Protein AF-A0A2P2L8S1-F1 (afdb_monomer_lite)

Organism: Rhizophora mucronata (NCBI:txid61149)

Structure (mmCIF, N/CA/C/O backbone):
data_AF-A0A2P2L8S1-F1
#
_entry.id   AF-A0A2P2L8S1-F1
#
loop_
_atom_site.group_PDB
_atom_site.id
_atom_site.type_symbol
_atom_site.label_atom_id
_atom_site.label_alt_id
_atom_site.label_comp_id
_atom_site.label_asym_id
_atom_site.label_entity_id
_atom_site.label_seq_id
_atom_site.pdbx_PDB_ins_code
_atom_site.Cartn_x
_atom_site.Cartn_y
_atom_site.Cartn_z
_atom_site.occupancy
_atom_site.B_iso_or_equiv
_atom_site.auth_seq_id
_atom_site.auth_comp_id
_atom_site.auth_asym_id
_atom_site.auth_atom_id
_atom_site.pdbx_PDB_model_num
ATOM 1 N N . MET A 1 1 ? 8.562 7.965 -19.355 1.00 32.50 1 MET A N 1
ATOM 2 C CA . MET A 1 1 ? 9.094 7.415 -20.628 1.00 32.50 1 MET A CA 1
ATOM 3 C C . MET A 1 1 ? 8.049 6.482 -21.196 1.00 32.50 1 MET A C 1
ATOM 5 O O . MET A 1 1 ? 7.542 5.664 -20.446 1.00 32.50 1 MET A O 1
ATOM 9 N N . TRP A 1 2 ? 7.734 6.642 -22.479 1.00 36.78 2 TRP A N 1
ATOM 10 C CA . TRP A 1 2 ? 6.779 5.822 -23.216 1.00 36.78 2 TRP A CA 1
ATOM 11 C C . TRP A 1 2 ? 7.364 4.441 -23.513 1.00 36.78 2 TRP A C 1
ATOM 13 O O . TRP A 1 2 ? 8.431 4.351 -24.117 1.00 36.78 2 TRP A O 1
ATOM 23 N N . PHE A 1 3 ? 6.623 3.393 -23.164 1.00 35.06 3 PHE A N 1
ATOM 24 C CA . PHE A 1 3 ? 6.604 2.150 -23.925 1.00 35.06 3 PHE A CA 1
ATOM 25 C C . PHE A 1 3 ? 5.138 1.809 -24.165 1.00 35.06 3 PHE A C 1
ATOM 27 O O . PHE A 1 3 ? 4.432 1.361 -23.266 1.00 35.06 3 PHE A O 1
ATOM 34 N N . SER A 1 4 ? 4.666 2.083 -25.381 1.00 38.22 4 SER A N 1
ATOM 35 C CA . SER A 1 4 ? 3.450 1.451 -25.873 1.00 38.22 4 SER A CA 1
ATOM 36 C C . SER A 1 4 ? 3.806 -0.017 -26.084 1.00 38.22 4 SER A C 1
ATOM 38 O O . SER A 1 4 ? 4.554 -0.360 -27.000 1.00 38.22 4 SER A O 1
ATOM 40 N N . VAL A 1 5 ? 3.358 -0.871 -25.167 1.00 47.22 5 VAL A N 1
ATOM 41 C CA . VAL A 1 5 ? 3.318 -2.309 -25.422 1.00 47.22 5 VAL A CA 1
ATOM 42 C C . VAL A 1 5 ? 2.262 -2.483 -26.516 1.00 47.22 5 VAL A C 1
ATOM 44 O O . VAL A 1 5 ? 1.148 -1.984 -26.335 1.00 47.22 5 VAL A O 1
ATOM 47 N N . PRO A 1 6 ? 2.574 -3.108 -27.665 1.00 45.81 6 PRO A N 1
ATOM 48 C CA . PRO A 1 6 ? 1.556 -3.398 -28.665 1.00 45.81 6 PRO A CA 1
ATOM 49 C C . PRO A 1 6 ? 0.419 -4.165 -27.988 1.00 45.81 6 PRO A C 1
ATOM 51 O O . PRO A 1 6 ? 0.681 -5.025 -27.146 1.00 45.81 6 PRO A O 1
ATOM 54 N N . SER A 1 7 ? -0.821 -3.847 -28.350 1.00 52.84 7 SER A N 1
ATOM 55 C CA . SER A 1 7 ? -2.098 -4.310 -27.784 1.00 52.84 7 SER A CA 1
ATOM 56 C C . SER A 1 7 ? -2.383 -5.819 -27.931 1.00 52.84 7 SER A C 1
ATOM 58 O O . SER A 1 7 ? -3.519 -6.235 -28.142 1.00 52.84 7 SER A O 1
ATOM 60 N N . LEU A 1 8 ? -1.368 -6.670 -27.788 1.00 55.41 8 LEU A N 1
ATOM 61 C CA . LEU A 1 8 ? -1.456 -8.129 -27.854 1.00 55.41 8 LEU A CA 1
ATOM 62 C C . LEU A 1 8 ? -2.251 -8.744 -26.685 1.00 55.41 8 LEU A C 1
ATOM 64 O O . LEU A 1 8 ? -2.612 -9.913 -26.762 1.00 55.41 8 LEU A O 1
ATOM 68 N N . SER A 1 9 ? -2.537 -7.983 -25.623 1.00 62.72 9 SER A N 1
ATOM 69 C CA . SER A 1 9 ? -3.130 -8.485 -24.372 1.00 62.72 9 SER A CA 1
ATOM 70 C C . SER A 1 9 ? -4.364 -7.720 -23.867 1.00 62.72 9 SER A C 1
ATOM 72 O O . SER A 1 9 ? -4.846 -8.020 -22.780 1.00 62.72 9 SER A O 1
ATOM 74 N N . GLY A 1 10 ? -4.899 -6.744 -24.614 1.00 77.38 10 GLY A N 1
ATOM 75 C CA . GLY A 1 10 ? -6.064 -5.954 -24.169 1.00 77.38 10 GLY A CA 1
ATOM 76 C C . GLY A 1 10 ? -5.811 -5.074 -22.932 1.00 77.38 10 GLY A C 1
ATOM 77 O O . GLY A 1 10 ? -6.754 -4.577 -22.327 1.00 77.38 10 GLY A O 1
ATOM 78 N N . VAL A 1 11 ? -4.545 -4.892 -22.549 1.00 78.19 11 VAL A N 1
ATOM 79 C CA . VAL A 1 11 ? -4.124 -4.043 -21.431 1.00 78.19 11 VAL A CA 1
ATOM 80 C C . VAL A 1 11 ? -3.779 -2.654 -21.961 1.00 78.19 11 VAL A C 1
ATOM 82 O O . VAL A 1 11 ? -2.911 -2.521 -22.824 1.00 78.19 11 VAL A O 1
ATOM 85 N N . GLU A 1 12 ? -4.427 -1.623 -21.422 1.00 83.38 12 GLU A N 1
ATOM 86 C CA . GLU A 1 12 ? -4.138 -0.224 -21.749 1.00 83.38 12 GLU A CA 1
ATOM 87 C C . GLU A 1 12 ? -3.187 0.390 -20.707 1.00 83.38 12 GLU A C 1
ATOM 89 O O . GLU A 1 12 ? -3.549 0.494 -19.530 1.00 83.38 12 GLU A O 1
ATOM 94 N N . PRO A 1 13 ? -1.960 0.792 -21.093 1.00 84.62 13 PRO A N 1
ATOM 95 C CA . PRO A 1 13 ? -1.026 1.402 -20.161 1.00 84.62 13 PRO A CA 1
ATOM 96 C C . PRO A 1 13 ? -1.388 2.867 -19.896 1.00 84.62 13 PRO A C 1
ATOM 98 O O . PRO A 1 13 ? -1.634 3.641 -20.820 1.00 84.62 13 PRO A O 1
ATOM 101 N N . TRP A 1 14 ? -1.309 3.268 -18.629 1.00 88.88 14 TRP A N 1
ATOM 102 C CA . TRP A 1 14 ? -1.405 4.666 -18.213 1.00 88.88 14 TRP A CA 1
ATOM 103 C C . TRP A 1 14 ? -0.015 5.210 -17.889 1.00 88.88 14 TRP A C 1
ATOM 105 O O . TRP A 1 14 ? 0.827 4.517 -17.322 1.00 88.88 14 TRP A O 1
ATOM 115 N N . SER A 1 15 ? 0.259 6.451 -18.288 1.00 89.44 15 SER A N 1
ATOM 116 C CA . SER A 1 15 ? 1.558 7.096 -18.082 1.00 89.44 15 SER A CA 1
ATOM 117 C C . SER A 1 15 ? 1.378 8.543 -17.655 1.00 89.44 15 SER A C 1
ATOM 119 O O . SER A 1 15 ? 0.557 9.265 -18.213 1.00 89.44 15 SER A O 1
ATOM 121 N N . PHE A 1 16 ? 2.179 8.972 -16.685 1.00 94.25 16 PHE A N 1
ATOM 122 C CA . PHE A 1 16 ? 2.232 10.352 -16.214 1.00 94.25 16 PHE A CA 1
ATOM 123 C C . PHE A 1 16 ? 3.639 10.680 -15.701 1.00 94.25 16 PHE A C 1
ATOM 125 O O . PHE A 1 16 ? 4.456 9.786 -15.466 1.00 94.25 16 PHE A O 1
ATOM 132 N N . GLU A 1 17 ? 3.932 11.972 -15.551 1.00 95.12 17 GLU A N 1
ATOM 133 C CA . GLU A 1 17 ? 5.199 12.462 -15.006 1.00 95.12 17 GLU A CA 1
ATOM 134 C C . GLU A 1 17 ? 4.993 13.009 -13.593 1.00 95.12 17 GLU A C 1
ATOM 136 O O . GLU A 1 17 ? 4.175 13.903 -13.373 1.00 95.12 17 GLU A O 1
ATOM 141 N N . GLN A 1 18 ? 5.753 12.479 -12.635 1.00 94.12 18 GLN A N 1
ATOM 142 C CA . GLN A 1 18 ? 5.809 13.004 -11.275 1.00 94.12 18 GLN A CA 1
ATOM 143 C C . GLN A 1 18 ? 6.835 14.141 -11.194 1.00 94.12 18 GLN A C 1
ATOM 145 O O . GLN A 1 18 ? 7.988 13.991 -11.607 1.00 94.12 18 GLN A O 1
ATOM 150 N N . HIS A 1 19 ? 6.422 15.261 -10.614 1.00 92.50 19 HIS A N 1
ATOM 151 C CA . HIS A 1 19 ? 7.232 16.453 -10.387 1.00 92.50 19 HIS A CA 1
ATOM 152 C C . HIS A 1 19 ? 7.589 16.616 -8.903 1.00 92.50 19 HIS A C 1
ATOM 154 O O . HIS A 1 19 ? 7.014 15.971 -8.024 1.00 92.50 19 HIS A O 1
ATOM 160 N N . LEU A 1 20 ? 8.551 17.497 -8.611 1.00 94.81 20 LEU A N 1
ATOM 161 C CA . LEU A 1 20 ? 8.975 17.799 -7.243 1.00 94.81 20 LEU A CA 1
ATOM 162 C C . LEU A 1 20 ? 7.777 18.234 -6.381 1.00 94.81 20 LEU A C 1
ATOM 164 O O . LEU A 1 20 ? 7.006 19.100 -6.783 1.00 94.81 20 LEU A O 1
ATOM 168 N N . GLY A 1 21 ? 7.652 17.644 -5.191 1.00 92.75 21 GLY A N 1
ATOM 169 C CA . GLY A 1 21 ? 6.566 17.934 -4.249 1.00 92.75 21 GLY A CA 1
ATOM 170 C C . GLY A 1 21 ? 5.266 17.166 -4.507 1.00 92.75 21 GLY A C 1
ATOM 171 O O . GLY A 1 21 ? 4.353 17.262 -3.695 1.00 92.75 21 GLY A O 1
ATOM 172 N N . GLN A 1 22 ? 5.170 16.380 -5.585 1.00 94.06 22 GLN A N 1
ATOM 173 C CA . GLN A 1 22 ? 4.001 15.536 -5.834 1.00 94.06 22 GLN A CA 1
ATOM 174 C C . GLN A 1 22 ? 4.119 14.188 -5.119 1.00 94.06 22 GLN A C 1
ATOM 176 O O . GLN A 1 22 ? 5.159 13.529 -5.182 1.00 94.06 22 GLN A O 1
ATOM 181 N N . ALA A 1 23 ? 3.021 13.752 -4.507 1.00 94.44 23 ALA A N 1
ATOM 182 C CA . ALA A 1 23 ? 2.847 12.391 -4.018 1.00 94.44 23 ALA A CA 1
ATOM 183 C C . ALA A 1 23 ? 2.078 11.559 -5.052 1.00 94.44 23 ALA A C 1
ATOM 185 O O . ALA A 1 23 ? 1.145 12.050 -5.688 1.00 94.44 23 ALA A O 1
ATOM 186 N N . VAL A 1 24 ? 2.472 10.298 -5.209 1.00 94.50 24 VAL A N 1
ATOM 187 C CA . VAL A 1 24 ? 1.817 9.336 -6.099 1.00 94.50 24 VAL A CA 1
ATOM 188 C C . VAL A 1 24 ? 1.310 8.187 -5.246 1.00 94.50 24 VAL A C 1
ATOM 190 O O . VAL A 1 24 ? 2.084 7.579 -4.512 1.00 94.50 24 VAL A O 1
ATOM 193 N N . PHE A 1 25 ? 0.020 7.887 -5.358 1.00 93.88 25 PHE A N 1
ATOM 194 C CA . PHE A 1 25 ? -0.601 6.757 -4.678 1.00 93.88 25 PHE A CA 1
ATOM 195 C C . PHE A 1 25 ? -0.762 5.607 -5.663 1.00 93.88 25 PHE A C 1
ATOM 197 O O . PHE A 1 25 ? -1.416 5.756 -6.696 1.00 93.88 25 PHE A O 1
ATOM 204 N N . VAL A 1 26 ? -0.169 4.462 -5.333 1.00 92.88 26 VAL A N 1
ATOM 205 C CA . VAL A 1 26 ? -0.304 3.227 -6.106 1.00 92.88 26 VAL A CA 1
ATOM 206 C C . VAL A 1 26 ? -1.154 2.245 -5.296 1.00 92.88 26 VAL A C 1
ATOM 208 O O . VAL A 1 26 ? -0.728 1.842 -4.214 1.00 92.88 26 VAL A O 1
ATOM 211 N N . PRO A 1 27 ? -2.356 1.869 -5.768 1.00 92.69 27 PRO A N 1
ATOM 212 C CA . PRO A 1 27 ? -3.207 0.913 -5.065 1.00 92.69 27 PRO A CA 1
ATOM 213 C C . PRO A 1 27 ? -2.587 -0.486 -4.985 1.00 92.69 27 PRO A C 1
ATOM 215 O O . PRO A 1 27 ? -1.832 -0.896 -5.870 1.00 92.69 27 PRO A O 1
ATOM 218 N N . ALA A 1 28 ? -2.974 -1.252 -3.962 1.00 91.81 28 ALA A N 1
ATOM 219 C CA . ALA A 1 28 ? -2.582 -2.652 -3.831 1.00 91.81 28 ALA A CA 1
ATOM 220 C C . ALA A 1 28 ? -2.950 -3.447 -5.097 1.00 91.81 28 ALA A C 1
ATOM 222 O O . ALA A 1 28 ? -4.069 -3.357 -5.599 1.00 91.81 28 ALA A O 1
ATOM 223 N N . GLY A 1 29 ? -1.992 -4.215 -5.617 1.00 88.62 29 GLY A N 1
ATOM 224 C CA . GLY A 1 29 ? -2.181 -5.051 -6.807 1.00 88.62 29 GLY A CA 1
ATOM 225 C C . GLY A 1 29 ? -2.077 -4.321 -8.143 1.00 88.62 29 GLY A C 1
ATOM 226 O O . GLY A 1 29 ? -2.160 -4.975 -9.179 1.00 88.62 29 GLY A O 1
ATOM 227 N N . CYS A 1 30 ? -1.859 -3.003 -8.151 1.00 91.19 30 CYS A N 1
ATOM 228 C CA . CYS A 1 30 ? -1.626 -2.256 -9.381 1.00 91.19 30 CYS A CA 1
ATOM 229 C C . CYS A 1 30 ? -0.184 -2.482 -9.876 1.00 91.19 30 CYS A C 1
ATOM 231 O O . CYS A 1 30 ? 0.755 -2.061 -9.196 1.00 91.19 30 CYS A O 1
ATOM 233 N N . PRO A 1 31 ? 0.037 -3.127 -11.038 1.00 89.81 31 PRO A N 1
ATOM 234 C CA . PRO A 1 31 ? 1.374 -3.244 -11.601 1.00 89.81 31 PRO A CA 1
ATOM 235 C C . PRO A 1 31 ? 1.838 -1.879 -12.117 1.00 89.81 31 PRO A C 1
ATOM 237 O O . PRO A 1 31 ? 1.132 -1.211 -12.871 1.00 89.81 31 PRO A O 1
ATOM 240 N N . PHE A 1 32 ? 3.050 -1.474 -11.749 1.00 91.38 32 PHE A N 1
ATOM 241 C CA . PHE A 1 32 ? 3.628 -0.211 -12.194 1.00 91.38 32 PHE A CA 1
ATOM 242 C C . PHE A 1 32 ? 5.117 -0.353 -12.492 1.00 91.38 32 PHE A C 1
ATOM 244 O O . PHE A 1 32 ? 5.801 -1.252 -12.004 1.00 91.38 32 PHE A O 1
ATOM 251 N N . GLN A 1 33 ? 5.623 0.569 -13.304 1.00 91.44 33 GLN A N 1
ATOM 252 C CA . GLN A 1 33 ? 7.042 0.706 -13.590 1.00 91.44 33 GLN A CA 1
ATOM 253 C C . GLN A 1 33 ? 7.423 2.177 -13.495 1.00 91.44 33 GLN A C 1
ATOM 255 O O . GLN A 1 33 ? 6.685 3.053 -13.943 1.00 91.44 33 GLN A O 1
ATOM 260 N N . MET A 1 34 ? 8.609 2.446 -12.953 1.00 91.62 34 MET A N 1
ATOM 261 C CA . MET A 1 34 ? 9.137 3.797 -12.840 1.00 91.62 34 MET A CA 1
ATOM 262 C C . MET A 1 34 ? 10.444 3.952 -13.615 1.00 91.62 34 MET A C 1
ATOM 264 O O . MET A 1 34 ? 11.283 3.052 -13.645 1.00 91.62 34 MET A O 1
ATOM 268 N N . LYS A 1 35 ? 10.637 5.130 -14.217 1.00 93.12 35 LYS A N 1
ATOM 269 C CA . LYS A 1 35 ? 11.921 5.546 -14.784 1.00 93.12 35 LYS A CA 1
ATOM 270 C C . LYS A 1 35 ? 12.283 6.954 -14.323 1.00 93.12 35 LYS A C 1
ATOM 272 O O . LYS A 1 35 ? 11.538 7.899 -14.566 1.00 93.12 35 LYS A O 1
ATOM 277 N N . ASN A 1 36 ? 13.490 7.100 -13.782 1.00 93.88 36 ASN A N 1
ATOM 278 C CA . ASN A 1 36 ? 14.079 8.394 -13.451 1.00 93.88 36 ASN A CA 1
ATOM 279 C C . ASN A 1 36 ? 14.509 9.130 -14.730 1.00 93.88 36 ASN A C 1
ATOM 281 O O . ASN A 1 36 ? 15.423 8.692 -15.427 1.00 93.88 36 ASN A O 1
ATOM 285 N N . LEU A 1 37 ? 13.835 10.239 -15.054 1.00 93.50 37 LEU A N 1
ATOM 286 C CA . LEU A 1 37 ? 14.180 11.092 -16.204 1.00 93.50 37 LEU A CA 1
ATOM 287 C C . LEU A 1 37 ? 15.297 12.097 -15.885 1.00 93.50 37 LEU A C 1
ATOM 289 O O . LEU A 1 37 ? 15.995 12.554 -16.786 1.00 93.50 37 LEU A O 1
ATOM 293 N N . LYS A 1 38 ? 15.457 12.439 -14.605 1.00 93.38 38 LYS A N 1
ATOM 294 C CA . LYS A 1 38 ? 16.487 13.329 -14.051 1.00 93.38 38 LYS A CA 1
ATOM 295 C C . LYS A 1 38 ? 16.964 12.761 -12.712 1.00 93.38 38 LYS A C 1
ATOM 297 O O . LYS A 1 38 ? 16.254 11.946 -12.115 1.00 93.38 38 LYS A O 1
ATOM 302 N N . SER A 1 39 ? 18.132 13.202 -12.238 1.00 95.50 39 SER A N 1
ATOM 303 C CA . SER A 1 39 ? 18.610 12.870 -10.888 1.00 95.50 39 SER A CA 1
ATOM 304 C C . SER A 1 39 ? 17.580 13.310 -9.844 1.00 95.50 39 SER A C 1
ATOM 306 O O . SER A 1 39 ? 17.091 14.439 -9.905 1.00 95.50 39 SER A O 1
ATOM 308 N N .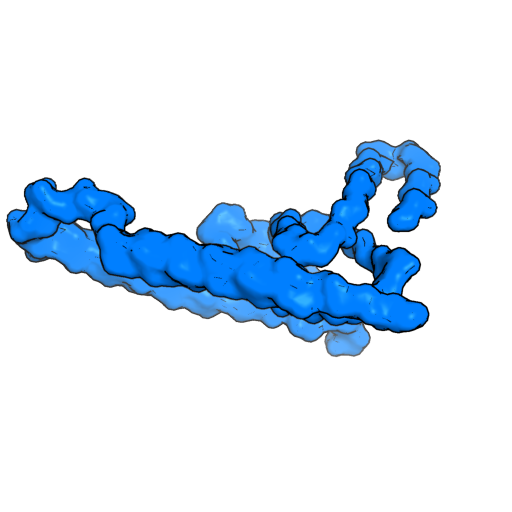 ASN A 1 40 ? 17.203 12.408 -8.937 1.00 93.44 40 ASN A N 1
ATOM 309 C CA . ASN A 1 40 ? 16.183 12.654 -7.923 1.00 93.44 40 ASN A CA 1
ATOM 310 C C . ASN A 1 40 ? 16.375 11.739 -6.702 1.00 93.44 40 ASN A C 1
ATOM 312 O O . ASN A 1 40 ? 17.100 10.747 -6.766 1.00 93.44 40 ASN A O 1
ATOM 316 N N . VAL A 1 41 ? 15.713 12.094 -5.599 1.00 94.62 41 VAL A N 1
ATOM 317 C CA . VAL A 1 41 ? 15.590 11.280 -4.383 1.00 94.62 41 VAL A CA 1
ATOM 318 C C . VAL A 1 41 ? 14.103 11.095 -4.115 1.00 94.62 41 VAL A C 1
ATOM 320 O O . VAL A 1 41 ? 13.351 12.069 -4.154 1.00 94.62 41 VAL A O 1
ATOM 323 N N . GLN A 1 42 ? 13.684 9.860 -3.849 1.00 93.50 42 GLN A N 1
ATOM 324 C CA . GLN A 1 42 ? 12.288 9.504 -3.600 1.00 93.50 42 GLN A CA 1
ATOM 325 C C . GLN A 1 42 ? 12.144 8.874 -2.222 1.00 93.50 42 GLN A C 1
ATOM 327 O O . GLN A 1 42 ? 13.022 8.136 -1.775 1.00 93.50 42 GLN A O 1
ATOM 332 N N . LEU A 1 43 ? 11.019 9.158 -1.573 1.00 94.00 43 LEU A N 1
ATOM 333 C CA . LEU A 1 43 ? 10.586 8.472 -0.367 1.00 94.00 43 LEU A CA 1
ATOM 334 C C . LEU A 1 43 ? 9.367 7.626 -0.730 1.00 94.00 43 LEU A C 1
ATOM 336 O O . LEU A 1 43 ? 8.359 8.168 -1.179 1.00 94.00 43 LEU A O 1
ATOM 340 N N . GLY A 1 44 ? 9.486 6.313 -0.553 1.00 91.19 44 GLY A N 1
ATOM 341 C CA . GLY A 1 44 ? 8.375 5.373 -0.667 1.00 91.19 44 GLY A CA 1
ATOM 342 C C . GLY A 1 44 ? 7.917 4.936 0.719 1.00 91.19 44 GLY A C 1
ATOM 343 O O . GLY A 1 44 ? 8.750 4.708 1.598 1.00 91.19 44 GLY A O 1
ATOM 344 N N . LEU A 1 45 ? 6.604 4.830 0.906 1.00 90.44 45 LEU A N 1
ATOM 345 C CA . LEU A 1 45 ? 5.996 4.248 2.096 1.00 90.44 45 LEU A CA 1
ATOM 346 C C . LEU A 1 45 ? 4.863 3.324 1.665 1.00 90.44 45 LEU A C 1
ATOM 348 O O . LEU A 1 45 ? 3.957 3.750 0.949 1.00 90.44 45 LEU A O 1
ATOM 352 N N . ASP A 1 46 ? 4.898 2.097 2.167 1.00 89.19 46 ASP A N 1
ATOM 353 C CA . ASP A 1 46 ? 3.792 1.162 2.034 1.00 89.19 46 ASP A CA 1
ATOM 354 C C . ASP A 1 46 ? 2.817 1.354 3.198 1.00 89.19 46 ASP A C 1
ATOM 356 O O . ASP A 1 46 ? 3.213 1.485 4.360 1.00 89.19 46 ASP A O 1
ATOM 360 N N . PHE A 1 47 ? 1.524 1.362 2.890 1.00 90.81 47 PHE A N 1
ATOM 361 C CA . PHE A 1 47 ? 0.455 1.424 3.879 1.00 90.81 47 PHE A CA 1
ATOM 362 C C . PHE A 1 47 ? -0.637 0.414 3.531 1.00 90.81 47 PHE A C 1
ATOM 364 O O . PHE A 1 47 ? -0.783 -0.001 2.383 1.00 90.81 47 PHE A O 1
ATOM 371 N N . LEU A 1 48 ? -1.418 0.023 4.537 1.00 93.44 48 LEU A N 1
ATOM 372 C CA . LEU A 1 48 ? -2.554 -0.877 4.377 1.00 93.44 48 LEU A CA 1
ATOM 373 C C . LEU A 1 48 ? -3.834 -0.126 4.741 1.00 93.44 48 LEU A C 1
ATOM 375 O O . LEU A 1 48 ? -4.078 0.143 5.918 1.00 93.44 48 LEU A O 1
ATOM 379 N N . SER A 1 49 ? -4.643 0.218 3.740 1.00 93.81 49 SER A N 1
ATOM 380 C CA . SER A 1 49 ? -5.973 0.789 3.973 1.00 93.81 49 SER A CA 1
ATOM 381 C C . SER A 1 49 ? -7.010 -0.321 4.204 1.00 93.81 49 SER A C 1
ATOM 383 O O . SER A 1 49 ? -6.820 -1.430 3.689 1.00 93.81 49 SER A O 1
ATOM 385 N N . PRO A 1 50 ? -8.118 -0.056 4.921 1.00 94.19 50 PRO A N 1
ATOM 386 C CA . PRO A 1 50 ? -9.189 -1.036 5.125 1.00 94.19 50 PRO A CA 1
ATOM 387 C C . PRO A 1 50 ? -9.714 -1.658 3.820 1.00 94.19 50 PRO A C 1
ATOM 389 O O . PRO A 1 50 ? -9.921 -2.868 3.754 1.00 94.19 50 PRO A O 1
ATOM 392 N N . GLU A 1 51 ? -9.861 -0.854 2.766 1.00 95.62 51 GLU A N 1
ATOM 393 C CA . GLU A 1 51 ? -10.361 -1.272 1.448 1.00 95.62 51 GLU A CA 1
ATOM 394 C C . GLU A 1 51 ? -9.384 -2.214 0.733 1.00 95.62 51 GLU A C 1
ATOM 396 O O . GLU A 1 51 ? -9.794 -3.074 -0.043 1.00 95.62 51 GLU A O 1
ATOM 401 N N . SER A 1 52 ? -8.086 -2.075 1.013 1.00 94.12 52 SER A N 1
ATOM 402 C CA . SER A 1 52 ? -7.023 -2.853 0.371 1.00 94.12 52 SER A CA 1
ATOM 403 C C . SER A 1 52 ? -6.729 -4.197 1.048 1.00 94.12 52 SER A C 1
ATOM 405 O O . SER A 1 52 ? -6.001 -5.006 0.477 1.00 94.12 52 SER A O 1
ATOM 407 N N . VAL A 1 53 ? -7.291 -4.472 2.237 1.00 95.69 53 VAL A N 1
ATOM 408 C CA . VAL A 1 53 ? -6.956 -5.665 3.044 1.00 95.69 53 VAL A CA 1
ATOM 409 C C . VAL A 1 53 ? -7.167 -6.969 2.275 1.00 95.69 53 VAL A C 1
ATOM 411 O O . VAL A 1 53 ? -6.313 -7.853 2.335 1.00 95.69 53 VAL A O 1
ATOM 414 N N . GLY A 1 54 ? -8.277 -7.088 1.542 1.00 95.81 54 GLY A N 1
ATOM 415 C CA . GLY A 1 54 ? -8.590 -8.291 0.766 1.00 95.81 54 GLY A CA 1
ATOM 416 C C . GLY A 1 54 ? -7.555 -8.563 -0.327 1.00 95.81 54 GLY A C 1
ATOM 417 O O . GLY A 1 54 ? -6.967 -9.645 -0.370 1.00 95.81 54 GLY A O 1
ATOM 418 N N . GLU A 1 55 ? -7.272 -7.558 -1.159 1.00 95.62 55 GLU A N 1
ATOM 419 C CA . GLU A 1 55 ? -6.279 -7.679 -2.231 1.00 95.62 55 GLU A CA 1
ATOM 420 C C . GLU A 1 55 ? -4.861 -7.873 -1.683 1.00 95.62 55 GLU A C 1
ATOM 422 O O . GLU A 1 55 ? -4.127 -8.733 -2.164 1.00 95.62 55 GLU A O 1
ATOM 427 N N . ALA A 1 56 ? -4.478 -7.157 -0.623 1.00 95.00 56 ALA A N 1
ATOM 428 C CA . ALA A 1 56 ? -3.171 -7.320 0.009 1.00 95.00 56 ALA A CA 1
ATOM 429 C C . ALA A 1 56 ? -2.982 -8.729 0.601 1.00 95.00 56 ALA A C 1
ATOM 431 O O . ALA A 1 56 ? -1.893 -9.303 0.502 1.00 95.00 56 ALA A O 1
ATOM 432 N N . ALA A 1 57 ? -4.032 -9.314 1.187 1.00 95.00 57 ALA A N 1
ATOM 433 C CA . ALA A 1 57 ? -3.998 -10.683 1.693 1.00 95.00 57 ALA A CA 1
ATOM 434 C C . ALA A 1 57 ? -3.827 -11.700 0.554 1.00 95.00 57 ALA A C 1
ATOM 436 O O . ALA A 1 57 ? -2.998 -12.605 0.670 1.00 95.00 57 ALA A O 1
ATOM 437 N N . ARG A 1 58 ? -4.548 -11.519 -0.563 1.00 95.38 58 ARG A N 1
ATOM 438 C CA . ARG A 1 58 ? -4.411 -12.357 -1.766 1.00 95.38 58 ARG A CA 1
ATOM 439 C C . ARG A 1 58 ? -2.990 -12.304 -2.332 1.00 95.38 58 ARG A C 1
ATOM 441 O O . ARG A 1 58 ? -2.366 -13.347 -2.508 1.00 95.38 58 ARG A O 1
ATOM 448 N N . LEU A 1 59 ? -2.453 -11.101 -2.537 1.00 93.69 59 LEU A N 1
ATOM 449 C CA . LEU A 1 59 ? -1.094 -10.897 -3.054 1.00 93.69 59 LEU A CA 1
ATOM 450 C C . LEU A 1 59 ? -0.030 -11.477 -2.120 1.00 93.69 59 LEU A C 1
ATOM 452 O O . LEU A 1 59 ? 0.949 -12.056 -2.580 1.00 93.69 59 LEU A O 1
ATOM 456 N N . THR A 1 60 ? -0.232 -11.368 -0.805 1.00 93.56 60 THR A N 1
ATOM 457 C CA . THR A 1 60 ? 0.667 -11.982 0.181 1.00 93.56 60 THR A CA 1
ATOM 458 C C . THR A 1 60 ? 0.756 -13.496 -0.015 1.00 93.56 60 THR A C 1
ATOM 460 O O . THR A 1 60 ? 1.848 -14.058 0.074 1.00 93.56 60 THR A O 1
ATOM 463 N N . GLU A 1 61 ? -0.363 -14.162 -0.305 1.00 94.06 61 GLU A N 1
ATOM 464 C CA . GLU A 1 61 ? -0.374 -15.604 -0.563 1.00 94.06 61 GLU A CA 1
ATOM 465 C C . GLU A 1 61 ? 0.295 -15.956 -1.898 1.00 94.06 61 GLU A C 1
ATOM 467 O O . GLU A 1 61 ? 1.132 -16.856 -1.952 1.00 94.06 61 GLU A O 1
ATOM 472 N N . GLU A 1 62 ? 0.037 -15.182 -2.953 1.00 93.69 62 GLU A N 1
ATOM 473 C CA . GLU A 1 62 ? 0.714 -15.353 -4.246 1.00 93.69 62 GLU A CA 1
ATOM 474 C C . GLU A 1 62 ? 2.240 -15.207 -4.109 1.00 93.69 62 GLU A C 1
ATOM 476 O O . GLU A 1 62 ? 3.000 -16.048 -4.598 1.00 93.69 62 GLU A O 1
ATOM 481 N N . ILE A 1 63 ? 2.709 -14.201 -3.359 1.00 92.94 63 ILE A N 1
ATOM 482 C CA . ILE A 1 63 ? 4.138 -13.997 -3.087 1.00 92.94 63 ILE A CA 1
ATOM 483 C C . ILE A 1 63 ? 4.712 -15.150 -2.249 1.00 92.94 63 ILE A C 1
ATOM 485 O O . ILE A 1 63 ? 5.862 -15.554 -2.459 1.00 92.94 63 ILE A O 1
ATOM 489 N N . ARG A 1 64 ? 3.952 -15.739 -1.316 1.00 91.94 64 ARG A N 1
ATOM 490 C CA . ARG A 1 64 ? 4.399 -16.919 -0.548 1.00 91.94 64 ARG A CA 1
ATOM 491 C C . ARG A 1 64 ? 4.656 -18.132 -1.435 1.00 91.94 64 ARG A C 1
ATOM 493 O O . ARG A 1 64 ? 5.612 -18.854 -1.158 1.00 91.94 64 ARG A O 1
ATOM 500 N N . CYS A 1 65 ? 3.904 -18.302 -2.518 1.00 94.62 65 CYS A N 1
ATOM 501 C CA . CYS A 1 65 ? 4.124 -19.382 -3.480 1.00 94.62 65 CYS A CA 1
ATOM 502 C C . CYS A 1 65 ? 5.374 -19.193 -4.361 1.00 94.62 65 CYS A C 1
ATOM 504 O O . CYS A 1 65 ? 5.832 -20.158 -4.973 1.00 94.62 65 CYS A O 1
ATOM 506 N N . LEU A 1 66 ? 5.951 -17.985 -4.430 1.00 95.25 66 LEU A N 1
ATOM 507 C CA . LEU A 1 66 ? 7.165 -17.727 -5.215 1.00 95.25 66 LEU A CA 1
ATOM 508 C C . LEU A 1 66 ? 8.409 -18.425 -4.623 1.00 95.25 66 LEU A C 1
ATOM 510 O O . LEU A 1 66 ? 8.451 -18.689 -3.416 1.00 95.25 66 LEU A O 1
ATOM 514 N N . PRO A 1 67 ? 9.462 -18.665 -5.432 1.00 96.38 67 PRO A N 1
ATOM 515 C CA . PRO A 1 67 ? 10.749 -19.158 -4.943 1.00 96.38 67 PRO A CA 1
ATOM 516 C C . PRO A 1 67 ? 11.340 -18.285 -3.827 1.00 96.38 67 PRO A C 1
ATOM 518 O O . PRO A 1 67 ? 11.163 -17.068 -3.806 1.00 96.38 67 PRO A O 1
ATOM 521 N N . ASN A 1 68 ? 12.089 -18.894 -2.904 1.00 92.81 68 ASN A N 1
ATOM 522 C CA . ASN A 1 68 ? 12.653 -18.189 -1.742 1.00 92.81 68 ASN A CA 1
ATOM 523 C C . ASN A 1 68 ? 13.668 -17.095 -2.106 1.00 92.81 68 ASN A C 1
ATOM 525 O O . ASN A 1 68 ? 13.875 -16.177 -1.323 1.00 92.81 68 ASN A O 1
ATOM 529 N N . ASN A 1 69 ? 14.298 -17.193 -3.275 1.00 94.12 69 ASN A N 1
ATOM 530 C CA . ASN A 1 69 ? 15.259 -16.217 -3.789 1.00 94.12 69 ASN A CA 1
ATOM 531 C C . ASN A 1 69 ? 14.614 -15.141 -4.679 1.00 94.12 69 ASN A C 1
ATOM 533 O O . ASN A 1 69 ? 15.331 -14.402 -5.343 1.00 94.12 69 ASN A O 1
AT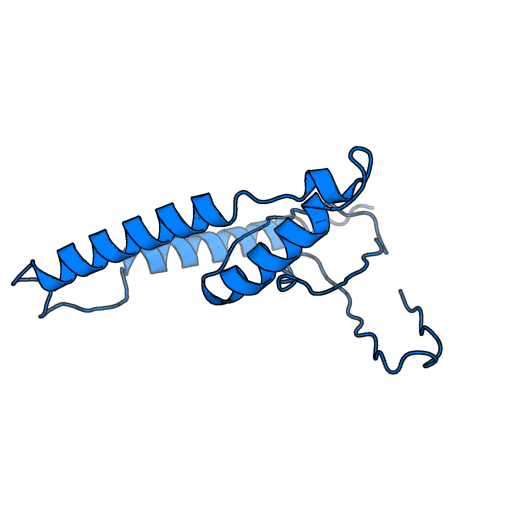OM 537 N N . HIS A 1 70 ? 13.283 -15.086 -4.748 1.00 95.31 70 HIS A N 1
ATOM 538 C CA . HIS A 1 70 ? 12.579 -14.107 -5.562 1.00 95.31 70 HIS A CA 1
ATOM 539 C C . HIS A 1 70 ? 12.498 -12.751 -4.841 1.00 95.31 70 HIS A C 1
ATOM 541 O O . HIS A 1 70 ? 12.036 -12.694 -3.702 1.00 95.31 70 HIS A O 1
ATOM 547 N N . ASP A 1 71 ? 12.852 -11.651 -5.512 1.00 90.94 71 ASP A N 1
ATOM 548 C CA . ASP A 1 71 ? 12.928 -10.305 -4.908 1.00 90.94 71 ASP A CA 1
ATOM 549 C C . ASP A 1 71 ? 11.617 -9.847 -4.247 1.00 90.94 71 ASP A C 1
ATOM 551 O O . ASP A 1 71 ? 11.628 -9.233 -3.181 1.00 90.94 71 ASP A O 1
ATOM 555 N N . ALA A 1 72 ? 10.467 -10.219 -4.822 1.00 89.25 72 ALA A N 1
ATOM 556 C CA . ALA A 1 72 ? 9.143 -9.925 -4.255 1.00 89.25 72 ALA A CA 1
ATOM 557 C C . ALA A 1 72 ? 8.939 -10.451 -2.818 1.00 89.25 72 ALA A C 1
ATOM 559 O O . ALA A 1 72 ? 8.085 -9.939 -2.098 1.00 89.25 72 ALA A O 1
ATOM 560 N N . LYS A 1 73 ? 9.731 -11.432 -2.355 1.00 90.50 73 LYS A N 1
ATOM 561 C CA . LYS A 1 73 ? 9.692 -11.906 -0.960 1.00 90.50 73 LYS A CA 1
ATOM 562 C C . LYS A 1 73 ? 10.011 -10.801 0.050 1.00 90.50 73 LYS A C 1
ATOM 564 O O . LYS A 1 73 ? 9.524 -10.868 1.175 1.00 90.50 73 LYS A O 1
ATOM 569 N N . LEU A 1 74 ? 10.784 -9.787 -0.345 1.00 86.38 74 LEU A N 1
ATOM 570 C CA . LEU A 1 74 ? 11.096 -8.627 0.496 1.00 86.38 74 LEU A CA 1
ATOM 571 C C . LEU A 1 74 ? 9.892 -7.695 0.697 1.00 86.38 74 LEU A C 1
ATOM 573 O O . LEU A 1 74 ? 9.919 -6.865 1.598 1.00 86.38 74 LEU A O 1
ATOM 577 N N . GLN A 1 75 ? 8.842 -7.840 -0.116 1.00 82.50 75 GLN A N 1
ATOM 578 C CA . GLN A 1 75 ? 7.645 -6.995 -0.086 1.00 82.50 75 GLN A CA 1
ATOM 579 C C . GLN A 1 75 ? 6.474 -7.630 0.681 1.00 82.50 75 GLN A C 1
ATOM 581 O O . GLN A 1 75 ? 5.359 -7.113 0.648 1.00 82.50 75 GLN A O 1
ATOM 586 N N . ILE A 1 76 ? 6.690 -8.759 1.369 1.00 83.75 76 ILE A N 1
ATOM 587 C CA . ILE A 1 76 ? 5.640 -9.388 2.178 1.00 83.75 76 ILE A CA 1
ATOM 588 C C . ILE A 1 76 ? 5.319 -8.497 3.380 1.00 83.75 76 ILE A C 1
ATOM 590 O O . ILE A 1 76 ? 6.130 -8.340 4.292 1.00 83.75 76 ILE A O 1
ATOM 594 N N . LEU A 1 77 ? 4.092 -7.983 3.412 1.00 85.06 77 LEU A N 1
ATOM 595 C CA . LEU A 1 77 ? 3.546 -7.269 4.558 1.00 85.06 77 LEU A CA 1
ATOM 596 C C . LEU A 1 77 ? 2.877 -8.259 5.531 1.00 85.06 77 LEU A C 1
ATOM 598 O O . LEU A 1 77 ? 2.224 -9.217 5.112 1.00 85.06 77 LEU A O 1
ATOM 602 N N . GLU A 1 78 ? 2.966 -8.022 6.845 1.00 91.12 78 GLU A N 1
ATOM 603 C CA . GLU A 1 78 ? 2.212 -8.788 7.856 1.00 91.12 78 GLU A CA 1
ATOM 604 C C . GLU A 1 78 ? 0.718 -8.379 7.865 1.00 91.12 78 GLU A C 1
ATOM 606 O O . GLU A 1 78 ? 0.184 -7.978 8.902 1.00 91.12 78 GLU A O 1
ATOM 611 N N . VAL A 1 79 ? 0.032 -8.469 6.714 1.00 93.81 79 VAL A N 1
ATOM 612 C CA . VAL A 1 79 ? -1.340 -7.963 6.489 1.00 93.81 79 VAL A CA 1
ATOM 613 C C . VAL A 1 79 ? -2.283 -8.375 7.616 1.00 93.81 79 VAL A C 1
ATOM 615 O O . VAL A 1 79 ? -2.896 -7.521 8.246 1.00 93.81 79 VAL A O 1
ATOM 618 N N . GLY A 1 80 ? -2.329 -9.668 7.957 1.00 93.69 80 GLY A N 1
ATOM 619 C CA . GLY A 1 80 ? -3.219 -10.171 9.007 1.00 93.69 80 GLY A CA 1
ATOM 620 C C . GLY A 1 80 ? -2.975 -9.540 10.383 1.00 93.69 80 GLY A C 1
ATOM 621 O O . GLY A 1 80 ? -3.924 -9.260 11.110 1.00 93.69 80 GLY A O 1
ATOM 622 N N . LYS A 1 81 ? -1.715 -9.262 10.733 1.00 95.38 81 LYS A N 1
ATOM 623 C CA . LYS A 1 81 ? -1.346 -8.649 12.014 1.00 95.38 81 LYS A CA 1
ATOM 624 C C . LYS A 1 81 ? -1.729 -7.176 12.043 1.00 95.38 81 LYS A C 1
ATOM 626 O O . LYS A 1 81 ? -2.355 -6.732 13.002 1.00 95.38 81 LYS A O 1
ATOM 631 N N . ILE A 1 82 ? -1.403 -6.443 10.978 1.00 95.31 82 ILE A N 1
ATOM 632 C CA . ILE A 1 82 ? -1.758 -5.026 10.835 1.00 95.31 82 ILE A CA 1
ATOM 633 C C . ILE A 1 82 ? -3.281 -4.868 10.883 1.00 95.31 82 ILE A C 1
ATOM 635 O O . ILE A 1 82 ? -3.784 -4.080 11.682 1.00 95.31 82 ILE A O 1
ATOM 639 N N . SER A 1 83 ? -4.021 -5.668 10.108 1.00 96.38 83 SER A N 1
ATOM 640 C CA . SER A 1 83 ? -5.487 -5.647 10.091 1.00 96.38 83 SER A CA 1
ATOM 641 C C . SER A 1 83 ? -6.093 -5.974 11.455 1.00 96.38 83 SER A C 1
ATOM 643 O O . SER A 1 83 ? -7.028 -5.298 11.879 1.00 96.38 83 SER A O 1
ATOM 645 N N . LEU A 1 84 ? -5.555 -6.967 12.173 1.00 96.75 84 LEU A N 1
ATOM 646 C CA . LEU A 1 84 ? -6.043 -7.332 13.504 1.00 96.75 84 LEU A CA 1
ATOM 647 C C . LEU A 1 84 ? -5.854 -6.193 14.515 1.00 96.75 84 LEU A C 1
ATOM 649 O O . LEU A 1 84 ? -6.787 -5.865 15.251 1.00 96.75 84 LEU A O 1
ATOM 653 N N . TYR A 1 85 ? -4.670 -5.572 14.548 1.00 97.31 85 TYR A N 1
ATOM 654 C CA . TYR A 1 85 ? -4.411 -4.441 15.442 1.00 97.31 85 TYR A CA 1
ATOM 655 C C . TYR A 1 85 ? -5.255 -3.219 15.076 1.00 97.31 85 TYR A C 1
ATOM 657 O O . TYR A 1 85 ? -5.818 -2.593 15.975 1.00 97.31 85 TYR A O 1
ATOM 665 N N . ALA A 1 86 ? -5.404 -2.917 13.784 1.00 96.19 86 ALA A N 1
ATOM 666 C CA . ALA A 1 86 ? -6.248 -1.823 13.314 1.00 96.19 86 ALA A CA 1
ATOM 667 C C . ALA A 1 86 ? -7.716 -2.028 13.724 1.00 96.19 86 ALA A C 1
ATOM 669 O O . ALA A 1 86 ? -8.322 -1.131 14.309 1.00 96.19 86 ALA A O 1
ATOM 670 N N . ALA A 1 87 ? -8.264 -3.230 13.514 1.00 96.69 87 ALA A N 1
ATOM 671 C CA . ALA A 1 87 ? -9.627 -3.567 13.921 1.00 96.69 87 ALA A CA 1
ATOM 672 C C . ALA A 1 87 ? -9.804 -3.500 15.447 1.00 96.69 87 ALA A C 1
ATOM 674 O O . ALA A 1 87 ? -10.770 -2.915 15.934 1.00 96.69 87 ALA A O 1
ATOM 675 N N . SER A 1 88 ? -8.850 -4.043 16.214 1.00 96.69 88 SER A N 1
ATOM 676 C CA . SER A 1 88 ? -8.859 -3.960 17.680 1.00 96.69 88 SER A CA 1
ATOM 677 C C . SER A 1 88 ? -8.861 -2.508 18.167 1.00 96.69 88 SER A C 1
ATOM 679 O O . SER A 1 88 ? -9.615 -2.166 19.078 1.00 96.69 88 SER A O 1
ATOM 681 N N . SER A 1 89 ? -8.052 -1.646 17.545 1.00 95.75 89 SER A N 1
ATOM 682 C CA . SER A 1 89 ? -8.004 -0.218 17.861 1.00 95.75 89 SER A CA 1
ATOM 683 C C . SER A 1 89 ? -9.324 0.479 17.533 1.00 95.75 89 SER A C 1
ATOM 685 O O . SER A 1 89 ? -9.859 1.187 18.380 1.00 95.75 89 SER A O 1
ATOM 687 N N . ALA A 1 90 ? -9.889 0.232 16.349 1.00 94.81 90 ALA A N 1
ATOM 688 C CA . ALA A 1 90 ? -11.162 0.820 15.939 1.00 94.81 90 ALA A CA 1
ATOM 689 C C . ALA A 1 90 ? -12.314 0.416 16.877 1.00 94.81 90 ALA A C 1
ATOM 691 O O . ALA A 1 90 ? -13.105 1.264 17.280 1.00 94.81 90 ALA A O 1
ATOM 692 N N . ILE A 1 91 ? -12.378 -0.857 17.287 1.00 94.00 91 ILE A N 1
ATOM 693 C CA . ILE A 1 91 ? -13.385 -1.344 18.244 1.00 94.00 91 ILE A CA 1
ATOM 694 C C . ILE A 1 91 ? -13.258 -0.624 19.590 1.00 94.00 91 ILE A C 1
ATOM 696 O O . ILE A 1 91 ? -14.274 -0.222 20.154 1.00 94.00 91 ILE A O 1
ATOM 700 N N . LYS A 1 92 ? -12.034 -0.440 20.101 1.00 92.19 92 LYS A N 1
ATOM 701 C CA . LYS A 1 92 ? -11.801 0.278 21.365 1.00 92.19 92 LYS A CA 1
ATOM 702 C C . LYS A 1 92 ? -12.275 1.726 21.292 1.00 92.19 92 LYS A C 1
ATOM 704 O O . LYS A 1 92 ? -12.930 2.187 22.223 1.00 92.19 92 LYS A O 1
ATOM 709 N N . GLU A 1 93 ? -11.986 2.415 20.189 1.00 91.31 93 GLU A N 1
ATOM 710 C CA . GLU A 1 93 ? -12.459 3.786 19.985 1.00 91.31 93 GLU A CA 1
ATOM 711 C C . GLU A 1 93 ? -13.986 3.834 19.919 1.00 91.31 93 GLU A C 1
ATOM 713 O O . GLU A 1 93 ? -14.604 4.579 20.673 1.00 91.31 93 GLU A O 1
ATOM 718 N N . VAL A 1 94 ? -14.627 2.967 19.128 1.00 91.25 94 VAL A N 1
ATOM 719 C CA . VAL A 1 94 ? -16.098 2.907 19.056 1.00 91.25 94 VAL A CA 1
ATOM 720 C C . VAL A 1 94 ? -16.721 2.617 20.424 1.00 91.25 94 VAL A C 1
ATOM 722 O O . VAL A 1 94 ? -17.701 3.257 20.795 1.00 91.25 94 VAL A O 1
ATOM 725 N N . GLN A 1 95 ? -16.153 1.698 21.207 1.00 88.94 95 GLN A N 1
ATOM 726 C CA . GLN A 1 95 ? -16.627 1.415 22.565 1.00 88.94 95 GLN A CA 1
ATOM 727 C C . GLN A 1 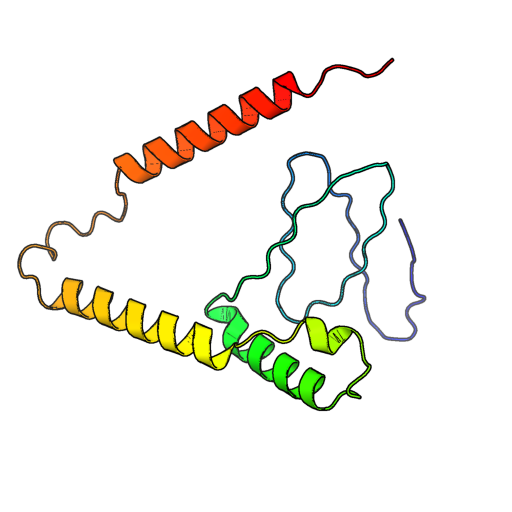95 ? -16.519 2.641 23.472 1.00 88.94 95 GLN A C 1
ATOM 729 O O . GLN A 1 95 ? -17.461 2.929 24.203 1.00 88.94 95 GLN A O 1
ATOM 734 N N . LYS A 1 96 ? -15.412 3.386 23.406 1.00 86.75 96 LYS A N 1
ATOM 735 C CA . LYS A 1 96 ? -15.253 4.641 24.149 1.00 86.75 96 LYS A CA 1
ATOM 736 C C . LYS A 1 96 ? -16.319 5.666 23.747 1.00 86.75 96 LYS A C 1
ATOM 738 O O . LYS A 1 96 ? -16.910 6.280 24.627 1.00 86.75 96 LYS A O 1
ATOM 743 N N . LEU A 1 97 ? -16.597 5.805 22.449 1.00 84.25 97 LEU A N 1
ATOM 744 C CA . LEU A 1 97 ? -17.623 6.723 21.941 1.00 84.25 97 LEU A CA 1
ATOM 745 C C . LEU A 1 97 ? -19.039 6.337 22.394 1.00 84.25 97 LEU A C 1
ATOM 747 O O . LEU A 1 97 ? -19.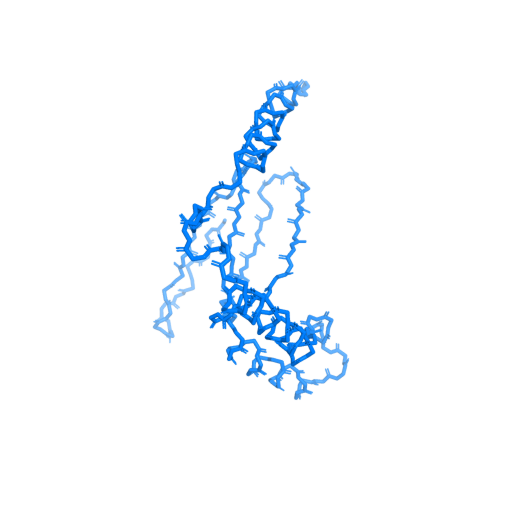828 7.202 22.760 1.00 84.25 97 LEU A O 1
ATOM 751 N N . VAL A 1 98 ? -19.367 5.044 22.367 1.00 83.94 98 VAL A N 1
ATOM 752 C CA . VAL A 1 98 ? -20.707 4.533 22.702 1.00 83.94 98 VAL A CA 1
ATOM 753 C C . VAL A 1 98 ? -20.955 4.505 24.213 1.00 83.94 98 VAL A C 1
ATOM 755 O O . VAL A 1 98 ? -22.092 4.670 24.651 1.00 83.94 98 VAL A O 1
ATOM 758 N N . LEU A 1 99 ? -19.913 4.274 25.015 1.00 77.00 99 LEU A N 1
ATOM 759 C CA . LEU A 1 99 ? -20.024 4.111 26.467 1.00 77.00 99 LEU A CA 1
ATOM 760 C C . LEU A 1 99 ? -19.807 5.412 27.255 1.00 77.00 99 LEU A C 1
ATOM 762 O O . LEU A 1 99 ? -19.999 5.390 28.470 1.00 77.00 99 LEU A O 1
ATOM 766 N N . ASP A 1 100 ? -19.437 6.524 26.608 1.00 69.06 100 ASP A N 1
ATOM 767 C CA . ASP A 1 100 ? -19.326 7.839 27.251 1.00 69.06 100 ASP A CA 1
ATOM 768 C C . ASP A 1 100 ? -20.601 8.686 27.028 1.00 69.06 100 ASP A C 1
ATOM 770 O O . ASP A 1 100 ? -20.819 9.210 25.931 1.00 69.06 100 ASP A O 1
ATOM 774 N N . PRO A 1 101 ? -21.452 8.888 28.058 1.00 59.16 101 PRO A N 1
ATOM 775 C CA . PRO A 1 101 ? -22.684 9.673 27.944 1.00 59.16 101 PRO A CA 1
ATOM 776 C C . PRO A 1 101 ? -22.456 11.147 27.584 1.00 59.16 101 PRO A C 1
ATOM 778 O O . PRO A 1 101 ? -23.409 11.831 27.211 1.00 59.16 101 PRO A O 1
ATOM 781 N N . LYS A 1 102 ? -21.227 11.663 27.728 1.00 60.03 102 LYS A N 1
ATOM 782 C CA . LYS A 1 102 ? -20.896 13.072 27.463 1.00 60.03 102 LYS A CA 1
ATOM 783 C C . LYS A 1 102 ? -20.535 13.347 26.003 1.00 60.03 102 LYS A C 1
ATOM 785 O O . LYS A 1 102 ? -20.594 14.497 25.585 1.00 60.03 102 LYS A O 1
ATOM 790 N N . LEU A 1 103 ? -20.202 12.316 25.225 1.00 54.22 103 LEU A N 1
ATOM 791 C CA . LEU A 1 103 ? -19.637 12.481 23.883 1.00 54.22 103 LEU A CA 1
ATOM 792 C C . LEU A 1 103 ? -20.686 12.464 22.760 1.00 54.22 103 LEU A C 1
ATOM 794 O O . LEU A 1 103 ? -20.441 12.991 21.680 1.00 54.22 103 LEU A O 1
ATOM 798 N N . GLY A 1 104 ? -21.894 11.957 23.031 1.00 51.84 104 GLY A N 1
ATOM 799 C CA . GLY A 1 104 ? -23.017 12.007 22.085 1.00 51.84 104 GLY A CA 1
ATOM 800 C C . GLY A 1 104 ? -23.486 13.426 21.721 1.00 51.84 104 GLY A C 1
ATOM 801 O O . GLY A 1 104 ? -24.193 13.586 20.731 1.00 51.84 104 GLY A O 1
ATOM 802 N N . ALA A 1 105 ? -23.089 14.450 22.487 1.00 53.56 105 ALA A N 1
ATOM 803 C CA . ALA A 1 105 ? -23.413 15.855 22.223 1.00 53.56 105 ALA A CA 1
ATOM 804 C C . ALA A 1 105 ? -22.304 16.628 21.471 1.00 53.56 105 ALA A C 1
ATOM 806 O O . ALA A 1 105 ? -22.586 17.690 20.925 1.00 53.56 105 ALA A O 1
ATOM 807 N N . GLU A 1 106 ? -21.075 16.100 21.404 1.00 54.62 106 GLU A N 1
ATOM 808 C CA . GLU A 1 106 ? -19.893 16.769 20.828 1.00 54.62 106 GLU A CA 1
ATOM 809 C C . GLU A 1 106 ? -19.190 15.891 19.776 1.00 54.62 106 GLU A C 1
ATOM 811 O O . GLU A 1 106 ? -17.966 15.802 19.728 1.00 54.62 106 GLU A O 1
ATOM 816 N N . ILE A 1 107 ? -19.941 15.233 18.889 1.00 53.47 107 ILE A N 1
ATOM 817 C CA . ILE A 1 107 ? -19.352 14.629 17.681 1.00 53.47 107 ILE A CA 1
ATOM 818 C C . ILE A 1 107 ? -19.044 15.762 16.685 1.00 53.47 107 ILE A C 1
ATOM 820 O O . ILE A 1 107 ? -19.699 15.923 15.657 1.00 53.47 107 ILE A O 1
ATOM 824 N N . GLY A 1 108 ? -18.074 16.605 17.029 1.00 50.56 108 GLY A N 1
ATOM 825 C CA . GLY A 1 108 ? -17.388 17.488 16.098 1.00 50.56 108 GLY A CA 1
ATOM 826 C C . GLY A 1 108 ? -16.184 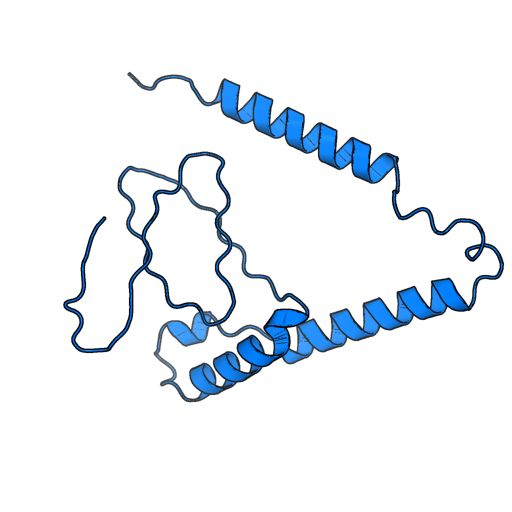16.734 15.552 1.00 50.56 108 GLY A C 1
ATOM 827 O O . GLY A 1 108 ? -15.232 16.491 16.281 1.00 50.56 108 GLY A O 1
ATOM 828 N N . PHE A 1 109 ? -16.225 16.339 14.280 1.00 53.41 109 PHE A N 1
ATOM 829 C CA . PHE A 1 109 ? -15.146 15.606 13.599 1.00 53.41 109 PHE A CA 1
ATOM 830 C C . PHE A 1 109 ? -13.841 16.407 13.419 1.00 53.41 109 PHE A C 1
ATOM 832 O O . PHE A 1 109 ? -12.908 15.917 12.789 1.00 53.41 109 PHE A O 1
ATOM 839 N N . GLU A 1 110 ? -13.751 17.618 13.966 1.00 54.16 110 GLU A N 1
ATOM 840 C CA . GLU A 1 110 ? -12.588 18.481 13.822 1.00 54.16 110 GLU A CA 1
ATOM 841 C C . GLU A 1 110 ? -11.971 18.742 15.190 1.00 54.16 110 GLU A C 1
ATOM 843 O O . GLU A 1 110 ? -12.546 19.455 16.008 1.00 54.16 110 GLU A O 1
ATOM 848 N N . ASP A 1 111 ? -10.788 18.175 15.432 1.00 63.91 111 ASP A N 1
ATOM 849 C CA . ASP A 1 111 ? -9.884 18.713 16.443 1.00 63.91 111 ASP A CA 1
ATOM 850 C C . ASP A 1 111 ? -9.220 19.961 15.828 1.00 63.91 111 ASP A C 1
ATOM 852 O O . ASP A 1 111 ? -8.398 19.838 14.905 1.00 63.91 111 ASP A O 1
ATOM 856 N N . PRO A 1 112 ? -9.572 21.177 16.288 1.00 65.06 112 PRO A N 1
ATOM 857 C CA . PRO A 1 112 ? -9.059 22.412 15.707 1.00 65.06 112 PRO A CA 1
ATOM 858 C C . PRO A 1 112 ? -7.541 22.534 15.871 1.00 65.06 112 PRO A C 1
ATOM 860 O O . PRO A 1 112 ? -6.884 23.172 15.049 1.00 65.06 112 PRO A O 1
ATOM 863 N N . ASN A 1 113 ? -6.966 21.892 16.896 1.00 73.12 113 ASN A N 1
ATOM 864 C CA . ASN A 1 113 ? -5.527 21.921 17.138 1.00 73.12 113 ASN A CA 1
ATOM 865 C C . ASN A 1 113 ? -4.786 21.039 16.133 1.00 73.12 113 ASN A C 1
ATOM 867 O O . ASN A 1 113 ? -3.771 21.462 15.584 1.00 73.12 113 ASN A O 1
ATOM 871 N N . LEU A 1 114 ? -5.317 19.847 15.836 1.00 68.00 114 LEU A N 1
ATOM 872 C CA . LEU A 1 114 ? -4.740 18.963 14.819 1.00 68.00 114 LEU A CA 1
ATOM 873 C C . LEU A 1 114 ? -4.794 19.614 13.433 1.00 68.00 114 LEU A C 1
ATOM 875 O O . LEU A 1 114 ? -3.804 19.605 12.702 1.00 68.00 114 LEU A O 1
ATOM 879 N N . THR A 1 115 ? -5.928 20.228 13.095 1.00 75.75 115 THR A N 1
ATOM 880 C CA . THR A 1 115 ? -6.131 20.922 11.815 1.00 75.75 115 THR A CA 1
ATOM 881 C C . THR A 1 115 ? -5.169 22.103 11.662 1.00 75.75 115 THR A C 1
ATOM 883 O O . THR A 1 115 ? -4.558 22.278 10.603 1.00 75.75 115 THR A O 1
ATOM 886 N N . ALA A 1 116 ? -4.956 22.869 12.736 1.00 78.19 116 ALA A N 1
ATOM 887 C CA . ALA A 1 116 ? -3.976 23.951 12.767 1.00 78.19 116 ALA A CA 1
ATOM 888 C C . ALA A 1 116 ? -2.535 23.435 12.606 1.00 78.19 116 ALA A C 1
ATOM 890 O O . ALA A 1 116 ? -1.792 23.966 11.782 1.00 78.19 116 ALA A O 1
ATOM 891 N N . SER A 1 117 ? -2.150 22.363 13.309 1.00 76.25 117 SER A N 1
ATOM 892 C CA . SER A 1 117 ? -0.806 21.775 13.194 1.00 76.25 117 SER A CA 1
ATOM 893 C C . SER A 1 117 ? -0.528 21.175 11.811 1.00 76.25 117 SER A C 1
ATOM 895 O O . SER A 1 117 ? 0.582 21.300 11.293 1.00 76.25 117 SER A O 1
ATOM 897 N N . VAL A 1 118 ? -1.519 20.536 11.179 1.00 78.25 118 VAL A N 1
ATOM 898 C CA . VAL A 1 118 ? -1.384 20.021 9.805 1.00 78.25 118 VAL A CA 1
ATOM 899 C C . VAL A 1 118 ? -1.224 21.172 8.810 1.00 78.25 118 VAL A C 1
ATOM 901 O O . VAL A 1 118 ? -0.363 21.100 7.932 1.00 78.25 118 VAL A O 1
ATOM 904 N N . SER A 1 119 ? -1.993 22.248 8.981 1.00 80.12 119 SER A N 1
ATOM 905 C CA . SER A 1 119 ? -1.908 23.445 8.135 1.00 80.12 119 SER A CA 1
ATOM 906 C C . SER A 1 119 ? -0.552 24.145 8.272 1.00 80.12 119 SER A C 1
ATOM 908 O O . SER A 1 119 ? 0.084 24.461 7.268 1.00 80.12 119 SER A O 1
ATOM 910 N N . GLU A 1 120 ? -0.051 24.303 9.500 1.00 86.31 120 GLU A N 1
ATOM 911 C CA . GLU A 1 120 ? 1.274 24.873 9.769 1.00 86.31 120 GLU A CA 1
ATOM 912 C C . GLU A 1 120 ? 2.394 24.034 9.131 1.00 86.31 120 GLU A C 1
ATOM 914 O O . GLU A 1 120 ? 3.303 24.568 8.489 1.00 86.31 120 GLU A O 1
ATOM 919 N N . ASN A 1 121 ? 2.314 22.706 9.244 1.00 81.00 121 ASN A N 1
ATOM 920 C CA . ASN A 1 121 ? 3.276 21.808 8.610 1.00 81.00 121 ASN A CA 1
ATOM 921 C C . ASN A 1 121 ? 3.241 21.903 7.079 1.00 81.00 121 ASN A C 1
ATOM 923 O O . ASN A 1 121 ? 4.300 21.870 6.447 1.00 81.00 121 ASN A O 1
ATOM 927 N N . LEU A 1 122 ? 2.059 22.066 6.479 1.00 79.12 122 LEU A N 1
ATOM 928 C CA . LEU A 1 122 ? 1.914 22.251 5.035 1.00 79.12 122 LEU A CA 1
ATOM 929 C C . LEU A 1 122 ? 2.527 23.581 4.574 1.00 79.12 122 LEU A C 1
ATOM 931 O O . LEU A 1 122 ? 3.311 23.597 3.624 1.00 79.12 122 LEU A O 1
ATOM 935 N N . GLU A 1 123 ? 2.270 24.678 5.290 1.00 82.00 123 GLU A N 1
ATOM 936 C CA . GLU A 1 123 ? 2.895 25.974 5.000 1.00 82.00 123 GLU A CA 1
ATOM 937 C C . GLU A 1 123 ? 4.422 25.929 5.136 1.00 82.00 123 GLU A C 1
ATOM 939 O O . GLU A 1 123 ? 5.155 26.522 4.336 1.00 82.00 123 GLU A O 1
ATOM 944 N N . ASN A 1 124 ? 4.925 25.228 6.151 1.00 78.25 124 ASN A N 1
ATOM 945 C CA . ASN A 1 124 ? 6.358 25.061 6.365 1.00 78.25 124 ASN A CA 1
ATOM 946 C C . ASN A 1 124 ? 6.998 24.209 5.257 1.00 78.25 124 ASN A C 1
ATOM 948 O O . ASN A 1 124 ? 8.089 24.542 4.787 1.00 78.25 124 ASN A O 1
ATOM 952 N N . LEU A 1 125 ? 6.309 23.176 4.763 1.00 70.38 125 LEU A N 1
ATOM 953 C CA . LEU A 1 125 ? 6.741 22.405 3.592 1.00 70.38 125 LEU A CA 1
ATOM 954 C C . LEU A 1 125 ? 6.780 23.263 2.321 1.00 70.38 125 LEU A C 1
ATOM 956 O O . LEU A 1 125 ? 7.754 23.189 1.563 1.00 70.38 125 LEU A O 1
ATOM 960 N N . GLU A 1 126 ? 5.788 24.128 2.104 1.00 75.06 126 GLU A N 1
ATOM 961 C CA . GLU A 1 126 ? 5.801 25.062 0.976 1.00 75.06 126 GLU A CA 1
ATOM 962 C C . GLU A 1 126 ? 6.972 26.050 1.060 1.00 75.06 126 GLU A C 1
ATOM 964 O O . GLU A 1 126 ? 7.664 26.273 0.060 1.00 75.06 126 GLU A O 1
ATOM 969 N N . LYS A 1 127 ? 7.246 26.609 2.247 1.00 71.75 127 LYS A N 1
ATOM 970 C CA . LYS A 1 127 ? 8.386 27.514 2.488 1.00 71.75 127 LYS A CA 1
ATOM 971 C C . LYS A 1 127 ? 9.723 26.821 2.205 1.00 71.75 127 LYS A C 1
ATOM 973 O O . LYS A 1 127 ? 10.567 27.391 1.512 1.00 71.75 127 LYS A O 1
ATOM 978 N N . VAL A 1 128 ? 9.889 25.571 2.645 1.00 67.12 128 VAL A N 1
ATOM 979 C CA . VAL A 1 128 ? 11.091 24.759 2.373 1.00 67.12 128 VAL A CA 1
ATOM 980 C C . VAL A 1 128 ? 11.224 24.421 0.883 1.00 67.12 128 VAL A C 1
ATOM 982 O O . VAL A 1 128 ? 12.336 24.446 0.349 1.00 67.12 128 VAL A O 1
ATOM 985 N N . SER A 1 129 ? 10.118 24.159 0.178 1.00 60.59 129 SER A N 1
ATOM 986 C CA . SER A 1 129 ? 10.137 23.914 -1.273 1.00 60.59 129 SER A CA 1
ATOM 987 C C . SER A 1 129 ? 10.576 25.153 -2.070 1.00 60.59 129 SER A C 1
ATOM 989 O O . SER A 1 129 ? 11.379 25.033 -2.996 1.00 60.59 129 SER A O 1
ATOM 991 N N . LYS A 1 130 ? 10.137 26.350 -1.651 1.00 59.97 130 LYS A N 1
ATOM 992 C CA . LYS A 1 130 ? 10.528 27.640 -2.246 1.00 59.97 130 LYS A CA 1
ATOM 993 C C . LYS A 1 130 ? 11.988 27.992 -1.938 1.00 59.97 130 LYS A C 1
ATOM 995 O O . LYS A 1 130 ? 12.681 28.512 -2.805 1.00 59.97 130 LYS A O 1
ATOM 1000 N N . GLN A 1 131 ? 12.488 27.647 -0.748 1.00 56.16 131 GLN A N 1
ATOM 1001 C CA . GLN A 1 131 ? 13.898 27.836 -0.377 1.00 56.16 131 GLN A CA 1
ATOM 1002 C C . GLN A 1 131 ? 14.862 26.876 -1.083 1.00 56.16 131 GLN A C 1
ATOM 1004 O O . GLN A 1 131 ? 16.023 27.224 -1.268 1.00 56.16 131 GLN A O 1
ATOM 1009 N N . ARG A 1 132 ? 14.413 25.681 -1.489 1.00 53.31 132 ARG A N 1
ATOM 1010 C CA . ARG A 1 132 ? 15.246 24.709 -2.222 1.00 53.31 132 ARG A CA 1
ATOM 1011 C C . ARG A 1 132 ? 15.321 24.965 -3.732 1.00 53.31 132 ARG A C 1
ATOM 1013 O O . ARG A 1 132 ? 16.093 24.285 -4.399 1.00 53.31 132 ARG A O 1
ATOM 1020 N N . GLN A 1 133 ? 14.623 25.972 -4.267 1.00 54.69 133 GLN A N 1
ATOM 1021 C CA . GLN A 1 133 ? 14.856 26.499 -5.624 1.00 54.69 133 GLN A CA 1
ATOM 1022 C C . GLN A 1 133 ? 16.102 27.405 -5.694 1.00 54.69 133 GLN A C 1
ATOM 1024 O O . GLN A 1 133 ? 16.110 28.430 -6.373 1.00 54.69 133 GLN A O 1
ATOM 1029 N N . ILE A 1 134 ? 17.186 27.034 -5.010 1.00 52.62 134 ILE A N 1
ATOM 1030 C CA . ILE A 1 134 ? 18.495 27.596 -5.338 1.00 52.62 134 ILE A CA 1
ATOM 1031 C C . ILE A 1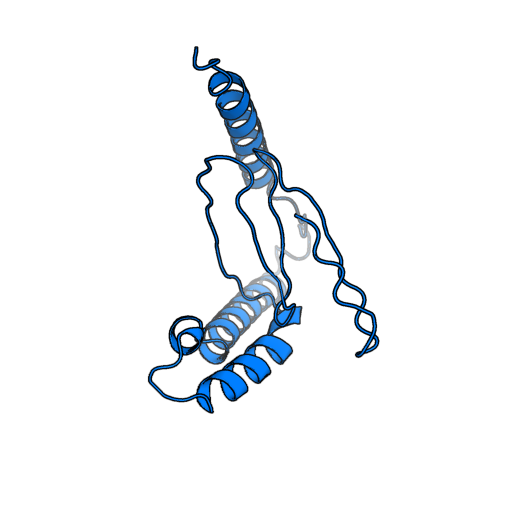 134 ? 18.923 26.879 -6.614 1.00 52.62 134 ILE A C 1
ATOM 1033 O O . ILE A 1 134 ? 19.188 25.677 -6.596 1.00 52.62 134 ILE A O 1
ATOM 1037 N N . SER A 1 135 ? 18.917 27.609 -7.729 1.00 51.19 135 SER A N 1
ATOM 1038 C CA . SER A 1 135 ? 19.508 27.154 -8.985 1.00 51.19 135 SER A CA 1
ATOM 1039 C C . SER A 1 135 ? 20.924 26.662 -8.702 1.00 51.19 135 SER A C 1
ATOM 1041 O O . SER A 1 135 ? 21.764 27.433 -8.237 1.00 51.19 135 SER A O 1
ATOM 1043 N N . CYS A 1 136 ? 21.201 25.392 -8.981 1.00 42.25 136 CYS A N 1
ATOM 1044 C CA . CYS A 1 136 ? 22.582 24.998 -9.221 1.00 42.25 136 CYS A CA 1
ATOM 1045 C C . CYS A 1 136 ? 23.048 25.669 -10.531 1.00 42.25 136 CYS A C 1
ATOM 1047 O O . CYS A 1 136 ? 22.206 25.866 -11.416 1.00 42.25 136 CYS A O 1
ATOM 1049 N N . PRO A 1 137 ? 24.324 26.083 -10.626 1.00 44.69 137 PRO A N 1
ATOM 1050 C CA . PRO A 1 137 ? 24.884 26.664 -11.844 1.00 44.69 137 PRO A CA 1
ATOM 1051 C C . PRO A 1 137 ? 24.878 25.684 -13.023 1.00 44.69 137 PRO A C 1
ATOM 1053 O O . PRO A 1 137 ? 24.884 24.454 -12.779 1.00 44.69 137 PRO A O 1
#

pLDDT: mean 81.21, std 17.29, range [32.5, 97.31]

InterPro domains:
  IPR003347 JmjC domain [PF02373] (9-43)
  IPR003347 JmjC domain [PS51184] (1-64)
  IPR045109 Lysine-specific demethylase LSDs-like [PTHR12549] (10-97)

Sequence (137 aa):
MWFSVPSLSGVEPWSFEQHLGQAVFVPAGCPFQMKNLKSNVQLGLDFLSPESVGEAARLTEEIRCLPNNHDAKLQILEVGKISLYAASSAIKEVQKLVLDPKLGAEIGFEDPNLTASVSENLENLEKVSKQRQISCP

Foldseek 3Di:
DDDPDPCPDVDDDDDDDDDPPDDDDDAQPRDDDDDDPDDDDDDDDDDDDPVRLVSLVVVLVVLVPDDPPDPCVVVRDPSVVVVVVVVVVVVVVVCVCVVDPVNVVPPPVDPPVVVVVVVVVVVVVVVVVVVVPPDDD

Secondary structure (DSSP, 8-state):
------STTS---------TT------TT-------SS-----------GGGHHHHHHHHHHHHHS-TT-GGGGG---HHHHHHHHHHHHHHHHHHHHH-TTGGG---S--HHHHHHHHHHHHHHHHHHHHT-----

Radius of gyration: 21.54 Å; chains: 1; bounding box: 48×47×57 Å